Protein AF-A0A9E1V0T0-F1 (afdb_monomer_lite)

Radius of gyration: 13.01 Å; chains: 1; bounding box: 32×24×34 Å

Structure (mmCIF, N/CA/C/O backbone):
data_AF-A0A9E1V0T0-F1
#
_entry.id   AF-A0A9E1V0T0-F1
#
loop_
_atom_site.group_PDB
_atom_site.id
_atom_site.type_symbol
_atom_site.label_atom_id
_atom_site.label_alt_id
_atom_site.label_comp_id
_atom_site.label_asym_id
_atom_site.label_entity_id
_atom_site.label_seq_id
_atom_site.pdbx_PDB_ins_code
_atom_site.Cartn_x
_atom_site.Cartn_y
_atom_site.Cartn_z
_atom_site.occupancy
_atom_site.B_iso_or_equiv
_atom_site.auth_seq_id
_atom_site.auth_comp_id
_atom_site.auth_asym_id
_atom_site.auth_atom_id
_atom_site.pdbx_PDB_model_num
ATOM 1 N N . MET A 1 1 ? 13.658 0.346 17.616 1.00 48.59 1 MET A N 1
ATOM 2 C CA . MET A 1 1 ? 14.849 1.124 17.200 1.00 48.59 1 MET A CA 1
AT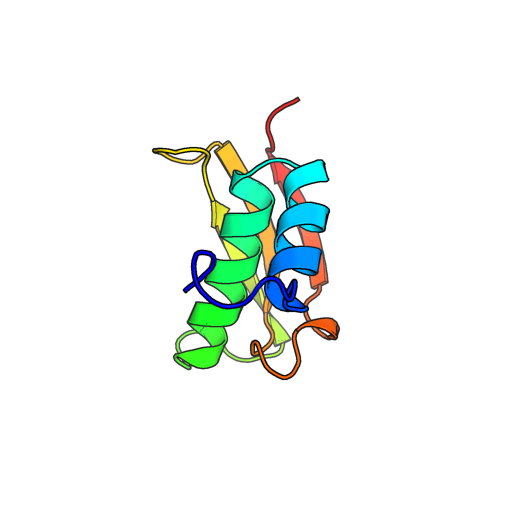OM 3 C C . MET A 1 1 ? 14.715 2.633 17.450 1.00 48.59 1 MET A C 1
ATOM 5 O O . MET A 1 1 ? 15.683 3.237 17.887 1.00 48.59 1 MET A O 1
ATOM 9 N N . ARG A 1 2 ? 13.511 3.214 17.321 1.00 47.84 2 ARG A N 1
ATOM 10 C CA . ARG A 1 2 ? 13.177 4.632 17.597 1.00 47.84 2 ARG A CA 1
ATOM 11 C C . ARG A 1 2 ? 13.650 5.205 18.949 1.00 47.84 2 ARG A C 1
ATOM 13 O O . ARG A 1 2 ? 13.966 6.380 19.047 1.00 47.84 2 ARG A O 1
ATOM 20 N N . LYS A 1 3 ? 13.751 4.373 19.996 1.00 52.69 3 LYS A N 1
ATOM 21 C CA . LYS A 1 3 ? 14.229 4.790 21.332 1.00 52.69 3 LYS A CA 1
ATOM 22 C C . LYS A 1 3 ? 15.752 4.993 21.446 1.00 52.69 3 LYS A C 1
ATOM 24 O O . LYS A 1 3 ? 16.200 5.375 22.519 1.00 52.69 3 LYS A O 1
ATOM 29 N N . LYS A 1 4 ? 16.554 4.711 20.407 1.00 46.84 4 LYS A N 1
ATOM 30 C CA . LYS A 1 4 ? 18.030 4.778 20.495 1.00 46.84 4 LYS A CA 1
ATOM 31 C C . LYS A 1 4 ? 18.702 5.800 19.577 1.00 46.84 4 LYS A C 1
ATOM 33 O O . LYS A 1 4 ? 19.831 6.171 19.861 1.00 46.84 4 LYS A O 1
ATOM 38 N N . LEU A 1 5 ? 18.052 6.248 18.505 1.00 50.91 5 LEU A N 1
ATOM 39 C CA . LEU A 1 5 ? 18.661 7.116 17.495 1.00 50.91 5 LEU A CA 1
ATOM 40 C C . LEU A 1 5 ? 17.598 8.128 17.066 1.00 50.91 5 LEU A C 1
ATOM 42 O O . LEU A 1 5 ? 16.683 7.771 16.335 1.00 50.91 5 LEU A O 1
ATOM 46 N N . GLY A 1 6 ? 17.670 9.362 17.566 1.00 55.59 6 GLY A N 1
ATOM 47 C CA . GLY A 1 6 ? 16.706 10.441 17.293 1.00 55.59 6 GLY A CA 1
ATOM 48 C C . GLY A 1 6 ? 16.701 10.965 15.849 1.00 55.59 6 GLY A C 1
ATOM 49 O O . GLY A 1 6 ? 16.374 12.127 15.636 1.00 55.59 6 GLY A O 1
ATOM 50 N N . ALA A 1 7 ? 17.091 10.144 14.874 1.00 69.44 7 ALA A N 1
ATOM 51 C CA . ALA A 1 7 ? 17.041 10.461 13.456 1.00 69.44 7 ALA A CA 1
ATOM 52 C C . ALA A 1 7 ? 15.742 9.902 12.864 1.00 69.44 7 ALA A C 1
ATOM 54 O O . ALA A 1 7 ? 15.476 8.704 12.960 1.00 69.44 7 ALA A O 1
ATOM 55 N N . VAL A 1 8 ? 14.936 10.776 12.262 1.00 73.75 8 VAL A N 1
ATOM 56 C CA . VAL A 1 8 ? 13.767 10.364 11.480 1.00 73.75 8 VAL A CA 1
ATOM 57 C C . VAL A 1 8 ? 14.280 9.787 10.163 1.00 73.75 8 VAL A C 1
ATOM 59 O O . VAL A 1 8 ? 15.025 10.452 9.445 1.00 73.75 8 VAL A O 1
ATOM 62 N N . GLN A 1 9 ? 13.921 8.541 9.871 1.00 84.88 9 GLN A N 1
ATOM 63 C CA . GLN A 1 9 ? 14.279 7.885 8.617 1.00 84.88 9 GLN A CA 1
ATOM 64 C C . GLN A 1 9 ? 13.278 8.271 7.509 1.00 84.88 9 GLN A C 1
ATOM 66 O O . GLN A 1 9 ? 12.150 8.679 7.794 1.00 84.88 9 GLN A O 1
ATOM 71 N N . ALA A 1 10 ? 13.695 8.203 6.240 1.00 86.44 10 ALA A N 1
ATOM 72 C CA . ALA A 1 10 ? 12.873 8.648 5.108 1.00 86.44 10 ALA A CA 1
ATOM 73 C C . ALA A 1 10 ? 11.555 7.860 4.977 1.00 86.44 10 ALA A C 1
ATOM 75 O O . ALA A 1 10 ? 10.514 8.449 4.693 1.00 86.44 10 ALA A O 1
ATOM 76 N N . ASP A 1 11 ? 11.585 6.558 5.257 1.00 86.81 11 ASP A N 1
ATOM 77 C CA . ASP A 1 11 ? 10.413 5.681 5.337 1.00 86.81 11 ASP A CA 1
ATOM 78 C C . ASP A 1 11 ? 9.421 6.148 6.408 1.00 86.81 11 ASP A C 1
ATOM 80 O O . ASP A 1 11 ? 8.214 6.163 6.172 1.00 86.81 11 ASP A O 1
ATOM 84 N N . GLU A 1 12 ? 9.907 6.622 7.559 1.00 90.62 12 GLU A N 1
ATOM 85 C CA . GLU A 1 12 ? 9.036 7.162 8.602 1.00 90.62 12 GLU A CA 1
ATOM 86 C C . GLU A 1 12 ? 8.368 8.472 8.161 1.00 90.62 12 GLU A C 1
ATOM 88 O O . GLU A 1 12 ? 7.179 8.654 8.420 1.00 90.62 12 GLU A O 1
ATOM 93 N N . ILE A 1 13 ? 9.078 9.351 7.443 1.00 92.38 13 ILE A N 1
ATOM 94 C CA . ILE A 1 13 ? 8.486 10.574 6.871 1.00 92.38 13 ILE A CA 1
ATOM 95 C C . ILE A 1 13 ? 7.380 10.209 5.879 1.00 92.38 13 ILE A C 1
ATOM 97 O O . ILE A 1 13 ? 6.261 10.700 6.016 1.00 92.38 13 ILE A O 1
ATOM 101 N N . ILE A 1 14 ? 7.665 9.309 4.933 1.00 93.56 14 ILE A N 1
ATOM 102 C CA . ILE A 1 14 ? 6.698 8.843 3.929 1.00 93.56 14 ILE A CA 1
ATOM 103 C C . ILE A 1 14 ? 5.472 8.229 4.610 1.00 93.56 14 ILE A C 1
ATOM 105 O O . ILE A 1 14 ? 4.339 8.584 4.281 1.00 93.56 14 ILE A O 1
ATOM 109 N N . ALA A 1 15 ? 5.677 7.366 5.607 1.00 94.44 15 ALA A N 1
ATOM 110 C CA . ALA A 1 15 ? 4.590 6.762 6.363 1.00 94.44 15 ALA A CA 1
ATOM 111 C C . ALA A 1 15 ? 3.735 7.820 7.081 1.00 94.44 15 ALA A C 1
ATOM 113 O O . ALA A 1 15 ? 2.508 7.741 7.034 1.00 94.44 15 ALA A O 1
ATOM 114 N N . GLN A 1 16 ? 4.346 8.830 7.716 1.00 95.94 16 GLN A N 1
ATOM 115 C CA . GLN A 1 16 ? 3.596 9.936 8.326 1.00 95.94 16 GLN A CA 1
ATOM 116 C C . GLN A 1 16 ? 2.843 10.777 7.285 1.00 95.94 16 GLN A C 1
ATOM 118 O O . GLN A 1 16 ? 1.720 11.199 7.549 1.00 95.94 16 GLN A O 1
ATOM 1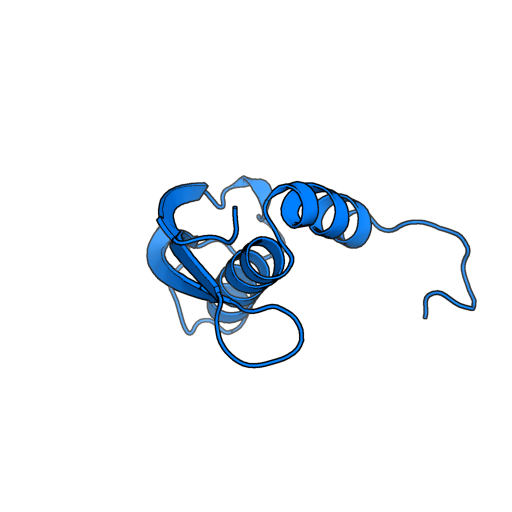23 N N . THR A 1 17 ? 3.408 10.988 6.094 1.00 95.50 17 THR A N 1
ATOM 124 C CA . THR A 1 17 ? 2.725 11.691 4.999 1.00 95.50 17 THR A CA 1
ATOM 125 C C . THR A 1 17 ? 1.527 10.900 4.474 1.00 95.50 17 THR A C 1
ATOM 127 O O . THR A 1 17 ? 0.453 11.468 4.303 1.00 95.50 17 THR A O 1
ATOM 130 N N . LEU A 1 18 ? 1.651 9.586 4.271 1.00 96.56 18 LEU A N 1
ATOM 131 C CA . LEU A 1 18 ? 0.532 8.747 3.822 1.00 96.56 18 LEU A CA 1
ATOM 132 C C . LEU A 1 18 ? -0.593 8.669 4.860 1.00 96.56 18 LEU A C 1
ATOM 134 O O . LEU A 1 18 ? -1.765 8.631 4.488 1.00 96.56 18 LEU A O 1
ATOM 138 N N . LYS A 1 19 ? -0.261 8.729 6.156 1.00 96.38 19 LYS A N 1
ATOM 139 C CA . LYS A 1 19 ? -1.252 8.793 7.241 1.00 96.38 19 LYS A CA 1
ATOM 140 C C . LYS A 1 19 ? -2.142 10.036 7.191 1.00 96.38 19 LYS A C 1
ATOM 142 O O . LYS A 1 19 ? -3.212 10.003 7.792 1.00 96.38 19 LYS A O 1
ATOM 147 N N . LEU A 1 20 ? -1.782 11.082 6.436 1.00 96.38 20 LEU A N 1
ATOM 148 C CA . LEU A 1 20 ? -2.692 12.203 6.148 1.00 96.38 20 LEU A CA 1
ATOM 149 C C . LEU A 1 20 ? -3.979 11.741 5.441 1.00 96.38 20 LEU A C 1
ATOM 151 O O . LEU A 1 20 ? -5.011 12.395 5.557 1.00 96.38 20 LEU A O 1
ATOM 155 N N . PHE A 1 21 ? -3.935 10.600 4.748 1.00 96.12 21 PHE A N 1
ATOM 156 C CA . PHE A 1 21 ? -5.087 9.968 4.103 1.00 96.12 21 PHE A CA 1
ATOM 157 C C . PHE A 1 21 ? -5.714 8.839 4.943 1.00 96.12 21 PHE A C 1
ATOM 159 O O . PHE A 1 21 ? -6.690 8.225 4.513 1.00 96.12 21 PHE A O 1
ATOM 166 N N . GLY A 1 22 ? -5.179 8.578 6.139 1.00 96.50 22 GLY A N 1
ATOM 167 C CA . GLY A 1 22 ? -5.579 7.502 7.047 1.00 96.50 22 GLY A CA 1
ATOM 168 C C . GLY A 1 22 ? -4.494 6.436 7.235 1.00 96.50 22 GLY A C 1
ATOM 169 O O . GLY A 1 22 ? -3.656 6.205 6.363 1.00 96.50 22 GLY A O 1
ATOM 170 N N . GLU A 1 23 ? -4.518 5.749 8.380 1.00 97.50 23 GLU A N 1
ATOM 171 C CA . GLU A 1 23 ? -3.569 4.664 8.687 1.00 97.50 23 GLU A CA 1
ATOM 172 C C . GLU A 1 23 ? -3.681 3.519 7.671 1.00 97.50 23 GLU A C 1
ATOM 174 O O . GLU A 1 23 ? -2.662 3.027 7.185 1.00 97.50 23 GLU A O 1
ATOM 179 N N . GLY A 1 24 ? -4.906 3.156 7.276 1.00 98.00 24 GLY A N 1
ATOM 180 C CA . GLY A 1 24 ? -5.146 2.135 6.259 1.00 98.00 24 GLY A CA 1
ATOM 181 C C . GLY A 1 24 ? -4.507 2.454 4.906 1.00 98.00 24 GLY A C 1
ATOM 182 O O . GLY A 1 24 ? -4.010 1.545 4.249 1.00 98.00 24 GLY A O 1
ATOM 183 N N . MET A 1 25 ? -4.427 3.733 4.515 1.00 97.69 25 MET A N 1
ATOM 184 C CA . MET A 1 25 ? -3.787 4.136 3.257 1.00 97.69 25 MET A CA 1
ATOM 185 C C . MET A 1 25 ? -2.284 3.867 3.272 1.00 97.69 25 MET A C 1
ATOM 187 O O . MET A 1 25 ? -1.742 3.269 2.344 1.00 97.69 25 MET A O 1
ATOM 191 N N . LYS A 1 26 ? -1.618 4.258 4.360 1.00 97.44 26 LYS A N 1
ATOM 192 C CA . LYS A 1 26 ? -0.208 3.939 4.587 1.00 97.44 26 LYS A CA 1
ATOM 193 C C . LYS A 1 26 ? 0.020 2.425 4.550 1.00 97.44 26 LYS A C 1
ATOM 195 O O . LYS A 1 26 ? 0.951 1.967 3.896 1.00 97.44 26 LYS A O 1
ATOM 200 N N . VAL A 1 27 ? -0.832 1.650 5.227 1.00 98.12 27 VAL A N 1
ATOM 201 C CA . VAL A 1 27 ? -0.705 0.184 5.280 1.00 98.12 27 VA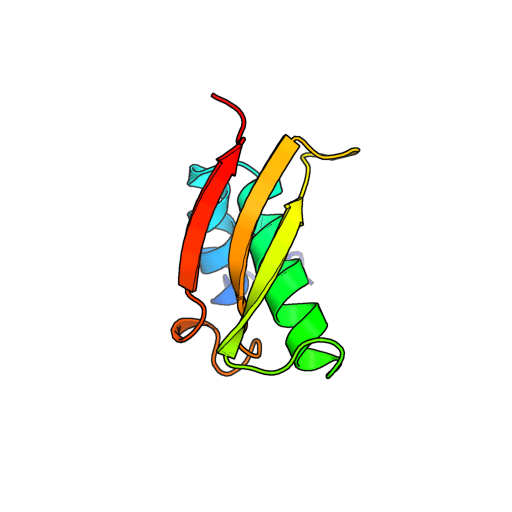L A CA 1
ATOM 202 C C . VAL A 1 27 ? -0.874 -0.438 3.894 1.00 98.12 27 VAL A C 1
ATOM 204 O O . VAL A 1 27 ? -0.064 -1.277 3.518 1.00 98.12 27 VAL A O 1
ATOM 207 N N . ALA A 1 28 ? -1.873 -0.016 3.116 1.00 98.25 28 ALA A N 1
ATOM 208 C CA . ALA A 1 28 ? -2.103 -0.540 1.770 1.00 98.25 28 ALA A CA 1
ATOM 209 C C . ALA A 1 28 ? -0.890 -0.312 0.848 1.00 98.25 28 ALA A C 1
ATOM 211 O O . ALA A 1 28 ? -0.459 -1.236 0.159 1.00 98.25 28 ALA A O 1
ATOM 212 N N . ALA A 1 29 ? -0.297 0.885 0.888 1.00 97.75 29 ALA A N 1
ATOM 213 C CA . ALA A 1 29 ? 0.912 1.204 0.132 1.00 97.75 29 ALA A CA 1
ATOM 214 C C . ALA A 1 29 ? 2.126 0.355 0.553 1.00 97.75 29 ALA A C 1
ATOM 216 O O . ALA A 1 29 ? 2.813 -0.192 -0.305 1.00 97.75 29 ALA A O 1
ATOM 217 N N . GLU A 1 30 ? 2.375 0.199 1.857 1.00 97.12 30 GLU A N 1
ATOM 218 C CA . GLU A 1 30 ? 3.474 -0.642 2.353 1.00 97.12 30 GLU A CA 1
ATOM 219 C C . GLU A 1 30 ? 3.290 -2.112 1.967 1.00 97.12 30 GLU A C 1
ATOM 221 O O . GLU A 1 30 ? 4.244 -2.752 1.538 1.00 97.12 30 GLU A O 1
ATOM 226 N N . VAL A 1 31 ? 2.067 -2.643 2.064 1.00 97.50 31 VAL A N 1
ATOM 227 C CA . VAL A 1 31 ? 1.768 -4.030 1.681 1.00 97.50 31 VAL A CA 1
ATOM 228 C C . VAL A 1 31 ? 2.006 -4.251 0.187 1.00 97.50 31 VAL A C 1
ATOM 230 O O . VAL A 1 31 ? 2.566 -5.283 -0.179 1.00 97.50 31 VAL A O 1
ATOM 233 N N . ALA A 1 32 ? 1.641 -3.290 -0.669 1.00 98.19 32 ALA A N 1
ATOM 234 C CA . ALA A 1 32 ? 1.914 -3.373 -2.102 1.00 98.19 32 ALA A CA 1
ATOM 235 C C . ALA A 1 32 ? 3.425 -3.438 -2.391 1.00 98.19 32 ALA A C 1
ATOM 237 O O . ALA A 1 32 ? 3.864 -4.305 -3.148 1.00 98.19 32 ALA A O 1
ATOM 238 N N . CYS A 1 33 ? 4.227 -2.588 -1.740 1.00 97.38 33 CYS A N 1
ATOM 239 C CA . CYS A 1 33 ? 5.684 -2.617 -1.895 1.00 97.38 33 CYS A CA 1
ATOM 240 C C . CYS A 1 33 ? 6.307 -3.898 -1.319 1.00 97.38 33 CYS A C 1
ATOM 242 O O . CYS A 1 33 ? 7.141 -4.517 -1.969 1.00 97.38 33 CYS A O 1
ATOM 244 N N . MET A 1 34 ? 5.855 -4.360 -0.150 1.00 98.06 34 MET A N 1
ATOM 245 C CA . MET A 1 34 ? 6.327 -5.612 0.455 1.00 98.06 34 MET A CA 1
ATOM 246 C C . MET A 1 34 ? 6.005 -6.834 -0.413 1.00 98.06 34 MET A C 1
ATOM 248 O O . MET A 1 34 ? 6.812 -7.758 -0.499 1.00 98.06 34 MET A O 1
ATOM 252 N N . ALA A 1 35 ? 4.837 -6.854 -1.060 1.00 98.31 35 ALA A N 1
ATOM 253 C CA . ALA A 1 35 ? 4.468 -7.915 -1.991 1.00 98.31 35 ALA A CA 1
ATOM 254 C C . ALA A 1 35 ? 5.372 -7.918 -3.235 1.00 98.31 35 ALA A C 1
ATOM 256 O O . ALA A 1 35 ? 5.778 -8.992 -3.686 1.00 98.31 35 ALA A O 1
ATOM 257 N N . ALA A 1 36 ? 5.733 -6.736 -3.746 1.00 98.06 36 ALA A N 1
ATOM 258 C CA . ALA A 1 36 ? 6.693 -6.597 -4.840 1.00 98.06 36 ALA A CA 1
ATOM 259 C C . ALA A 1 36 ? 8.115 -7.010 -4.423 1.00 98.06 36 ALA A C 1
ATOM 261 O O . ALA A 1 36 ? 8.781 -7.749 -5.147 1.00 98.06 36 ALA A O 1
ATOM 262 N N . ASP A 1 37 ? 8.566 -6.616 -3.230 1.00 97.81 37 ASP A N 1
ATOM 263 C CA . ASP A 1 37 ? 9.865 -7.021 -2.677 1.00 97.81 37 ASP A CA 1
ATOM 264 C C . ASP A 1 37 ? 9.955 -8.545 -2.507 1.00 97.81 37 ASP A C 1
ATOM 266 O O . ASP A 1 37 ? 10.982 -9.157 -2.801 1.00 97.81 37 ASP A O 1
ATOM 270 N N . ALA A 1 38 ? 8.854 -9.181 -2.095 1.00 98.12 38 ALA A N 1
ATOM 271 C CA . ALA A 1 38 ? 8.738 -10.632 -1.980 1.00 98.12 38 ALA A CA 1
ATOM 272 C C . ALA A 1 38 ? 8.579 -11.354 -3.333 1.00 98.12 38 ALA A C 1
ATOM 274 O O . ALA A 1 38 ? 8.450 -12.578 -3.351 1.00 98.12 38 ALA A O 1
ATOM 275 N N . SER A 1 39 ? 8.582 -10.626 -4.458 1.00 97.12 39 SER A N 1
ATOM 276 C CA . SER A 1 39 ? 8.344 -11.163 -5.807 1.00 97.12 39 SER A CA 1
ATOM 277 C C . SER A 1 39 ? 7.003 -11.901 -5.954 1.00 97.12 39 SER A C 1
ATOM 279 O O . SER A 1 39 ? 6.871 -12.795 -6.788 1.00 97.12 39 SER A O 1
ATOM 281 N N . LEU A 1 40 ? 6.004 -11.543 -5.138 1.00 98.25 40 LEU A N 1
ATOM 282 C CA . LEU A 1 40 ? 4.633 -12.067 -5.227 1.00 98.25 40 LEU A CA 1
ATOM 283 C C . LEU A 1 40 ? 3.764 -11.252 -6.191 1.00 98.25 40 LEU A C 1
ATOM 285 O O . LEU A 1 40 ? 2.756 -11.754 -6.678 1.00 98.25 40 LEU A O 1
ATOM 289 N N . VAL A 1 41 ? 4.160 -10.005 -6.444 1.00 97.81 41 VAL A N 1
ATOM 290 C CA . VAL A 1 41 ? 3.561 -9.077 -7.407 1.00 97.81 41 VAL A CA 1
ATOM 291 C C . VAL A 1 41 ? 4.691 -8.534 -8.273 1.00 97.81 41 VAL A C 1
ATOM 293 O O . VAL A 1 41 ? 5.747 -8.173 -7.746 1.00 97.81 41 VAL A O 1
ATOM 296 N N . ALA A 1 42 ? 4.508 -8.481 -9.590 1.00 97.69 42 ALA A N 1
ATOM 297 C CA . ALA A 1 42 ? 5.540 -7.937 -10.466 1.00 97.69 42 ALA A CA 1
ATOM 298 C C . ALA A 1 42 ? 5.583 -6.396 -10.370 1.00 97.69 42 ALA A C 1
ATOM 300 O O . ALA A 1 42 ? 4.532 -5.751 -10.332 1.00 97.69 42 ALA A O 1
ATOM 301 N N . PRO A 1 43 ? 6.766 -5.755 -10.376 1.00 96.94 43 PRO A N 1
ATOM 302 C CA . PRO A 1 43 ? 6.845 -4.302 -10.505 1.00 96.94 43 PRO A CA 1
ATOM 303 C C . PRO A 1 43 ? 6.121 -3.818 -11.770 1.00 96.94 43 PRO A C 1
ATOM 305 O O . PRO A 1 43 ? 6.297 -4.377 -12.852 1.00 96.94 43 PRO A O 1
ATOM 308 N N . GLY A 1 44 ? 5.297 -2.779 -11.635 1.00 97.31 44 GLY A N 1
ATOM 309 C CA . GLY A 1 44 ? 4.444 -2.258 -12.705 1.00 97.31 44 GLY A CA 1
ATOM 310 C C . GLY A 1 44 ? 3.071 -2.928 -12.825 1.00 97.31 44 GLY A C 1
ATOM 311 O O . GLY A 1 44 ? 2.229 -2.413 -13.561 1.00 97.31 44 GLY A O 1
ATOM 312 N N . GLU A 1 45 ? 2.816 -4.017 -12.098 1.00 98.25 45 GLU A N 1
ATOM 313 C CA . GLU A 1 45 ? 1.501 -4.658 -12.028 1.00 98.25 45 GLU A CA 1
ATOM 314 C C . GLU A 1 45 ? 0.510 -3.795 -11.234 1.00 98.25 45 GLU A C 1
ATOM 316 O O . GLU A 1 45 ? 0.863 -3.173 -10.229 1.00 98.25 45 GLU A O 1
ATOM 321 N N . GLU A 1 46 ? -0.738 -3.739 -11.697 1.00 98.50 46 GLU A N 1
ATOM 322 C CA . GLU A 1 46 ? -1.818 -3.012 -11.031 1.00 98.50 46 GLU A CA 1
ATOM 323 C C . GLU A 1 46 ? -2.582 -3.962 -10.107 1.00 98.50 46 GLU A C 1
ATOM 325 O O . GLU A 1 46 ? -3.167 -4.947 -10.554 1.00 98.50 46 GLU A O 1
ATOM 330 N N . VAL A 1 47 ? -2.572 -3.670 -8.807 1.00 98.44 47 VAL A N 1
ATOM 331 C CA . VAL A 1 47 ? -3.116 -4.540 -7.759 1.00 98.44 47 VAL A CA 1
ATOM 332 C C . VAL A 1 47 ? -4.124 -3.813 -6.879 1.00 98.44 47 VAL A C 1
ATOM 334 O O . VAL A 1 47 ? -3.996 -2.620 -6.609 1.00 98.44 47 VAL A O 1
ATOM 337 N N . MET A 1 48 ? -5.113 -4.555 -6.377 1.00 98.50 48 MET A N 1
ATOM 338 C CA . MET A 1 48 ? -5.995 -4.087 -5.308 1.00 98.50 48 MET A CA 1
ATOM 339 C C . MET A 1 48 ? -5.284 -4.244 -3.961 1.00 98.50 48 MET A C 1
ATOM 341 O O . MET A 1 48 ? -5.144 -5.357 -3.453 1.00 98.50 48 MET A O 1
ATOM 345 N N . ALA A 1 49 ? -4.855 -3.133 -3.369 1.00 98.44 49 ALA A N 1
ATOM 346 C CA . ALA A 1 49 ? -4.245 -3.098 -2.048 1.00 98.44 49 ALA A CA 1
ATOM 347 C C . ALA A 1 49 ? -5.272 -2.680 -0.991 1.00 98.44 49 ALA A C 1
ATOM 349 O O . ALA A 1 49 ? -6.004 -1.703 -1.163 1.00 98.44 49 ALA A O 1
ATOM 350 N N . VAL A 1 50 ? -5.308 -3.410 0.125 1.00 98.50 50 VAL A N 1
ATOM 351 C CA . VAL A 1 50 ? -6.263 -3.197 1.219 1.00 98.50 50 VAL A CA 1
ATOM 352 C C . VAL A 1 50 ? -5.507 -3.016 2.531 1.00 98.50 50 VAL A C 1
ATOM 354 O O . VAL A 1 50 ? -4.603 -3.788 2.846 1.00 98.50 50 VAL A O 1
ATOM 357 N N . GLY A 1 51 ? -5.890 -2.002 3.304 1.00 98.31 51 GLY A N 1
ATOM 358 C CA . GLY A 1 51 ? -5.303 -1.678 4.602 1.00 98.31 51 GLY A CA 1
ATOM 359 C C . GLY A 1 51 ? -6.357 -1.260 5.627 1.00 98.31 51 GLY A C 1
ATOM 360 O O . GLY A 1 51 ? -7.514 -0.998 5.293 1.00 98.31 51 GLY A O 1
ATOM 361 N N . GLY A 1 52 ? -5.966 -1.213 6.901 1.00 97.88 52 GLY A N 1
ATOM 362 C CA . GLY A 1 52 ? -6.864 -0.858 8.001 1.00 97.88 52 GLY A CA 1
ATOM 363 C C . GLY A 1 52 ? -6.175 -0.175 9.177 1.00 97.88 52 GLY A C 1
ATOM 364 O O . GLY A 1 52 ? -4.956 -0.259 9.338 1.00 97.88 52 GLY A O 1
ATOM 365 N N . THR A 1 53 ? -6.971 0.470 10.031 1.00 96.88 53 THR A N 1
ATOM 366 C CA . THR A 1 53 ? -6.503 1.140 11.251 1.00 96.88 53 THR A CA 1
ATOM 367 C C . THR A 1 53 ? -6.601 0.226 12.473 1.00 96.88 53 THR A C 1
ATOM 369 O O . THR A 1 53 ? -7.684 -0.043 12.991 1.00 96.88 53 THR A O 1
ATOM 372 N N . GLY A 1 54 ? -5.458 -0.236 12.987 1.00 94.94 54 GLY A N 1
ATOM 373 C CA . GLY A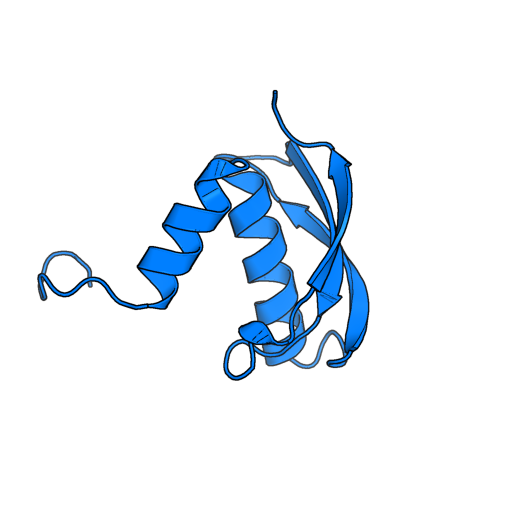 1 54 ? -5.357 -1.058 14.204 1.00 94.94 54 GLY A CA 1
ATOM 374 C C . GLY A 1 54 ? -5.856 -2.503 14.052 1.00 94.94 54 GLY A C 1
ATOM 375 O O . GLY A 1 54 ? -5.161 -3.427 14.465 1.00 94.94 54 GLY A O 1
ATOM 376 N N . ARG A 1 55 ? -7.036 -2.712 13.456 1.00 94.44 55 ARG A N 1
ATOM 377 C CA . ARG A 1 55 ? -7.610 -4.016 13.086 1.00 94.44 55 ARG A CA 1
ATOM 378 C C . ARG A 1 55 ? -8.601 -3.874 11.930 1.00 94.44 55 ARG A C 1
ATOM 380 O O . ARG A 1 55 ? -9.217 -2.826 11.772 1.00 94.44 55 ARG A O 1
ATOM 387 N N . GLY A 1 56 ? -8.826 -4.966 11.201 1.00 96.94 56 GLY A N 1
ATOM 388 C CA . GLY A 1 56 ? -9.746 -4.986 10.062 1.00 96.94 56 GLY A CA 1
ATOM 389 C C . GLY A 1 56 ? -9.196 -4.226 8.854 1.00 96.94 56 GLY A C 1
ATOM 390 O O . GLY A 1 56 ? -7.983 -4.089 8.713 1.00 96.94 56 GLY A O 1
ATOM 391 N N . ALA A 1 57 ? -10.096 -3.753 7.994 1.00 97.88 57 ALA A N 1
ATOM 392 C CA . ALA A 1 57 ? -9.785 -2.983 6.796 1.00 97.88 57 ALA A CA 1
ATOM 393 C C . ALA A 1 57 ? -10.742 -1.792 6.684 1.00 97.88 57 ALA A C 1
ATOM 395 O O . ALA A 1 57 ? -11.946 -1.947 6.890 1.00 97.88 57 ALA A O 1
ATOM 396 N N . ASP A 1 58 ? -10.202 -0.617 6.374 1.00 97.88 58 ASP A N 1
ATOM 397 C CA . ASP A 1 58 ? -10.957 0.633 6.228 1.00 97.88 58 ASP A CA 1
ATOM 398 C C . ASP A 1 58 ? -10.540 1.463 5.002 1.00 97.88 58 ASP A C 1
ATOM 400 O O . ASP A 1 58 ? -11.215 2.442 4.677 1.00 97.88 58 ASP A O 1
ATOM 404 N N . ALA A 1 59 ? -9.480 1.052 4.295 1.00 98.38 59 ALA A N 1
ATOM 405 C CA . ALA A 1 59 ? -9.011 1.669 3.065 1.00 98.38 59 ALA A CA 1
ATOM 406 C C . ALA A 1 59 ? -8.696 0.614 1.997 1.00 98.38 59 ALA A C 1
ATOM 408 O O . ALA A 1 59 ? -8.099 -0.426 2.286 1.00 98.38 59 ALA A O 1
ATOM 409 N N . ALA A 1 60 ? -9.062 0.908 0.753 1.00 98.56 60 ALA A N 1
ATOM 410 C CA . ALA A 1 60 ? -8.739 0.088 -0.409 1.00 98.56 60 ALA A CA 1
ATOM 411 C C . ALA A 1 60 ? -8.410 0.973 -1.614 1.00 98.56 60 ALA A C 1
ATOM 413 O O . ALA A 1 60 ? -9.038 2.016 -1.824 1.00 98.56 60 ALA A O 1
ATOM 414 N N . MET A 1 61 ? -7.418 0.561 -2.398 1.00 98.44 61 MET A N 1
ATOM 415 C CA . MET A 1 61 ? -6.903 1.320 -3.534 1.00 98.44 61 MET A CA 1
ATOM 416 C C . MET A 1 61 ? -6.328 0.418 -4.615 1.00 98.44 61 MET A C 1
ATOM 418 O O . MET A 1 61 ? -5.760 -0.633 -4.320 1.00 98.44 61 MET A O 1
ATOM 422 N N . VAL A 1 62 ? -6.428 0.870 -5.863 1.00 98.69 62 VAL A N 1
ATOM 423 C CA . VAL A 1 62 ? -5.685 0.283 -6.978 1.00 98.69 62 VAL A CA 1
ATOM 424 C C . VAL A 1 62 ? -4.306 0.934 -7.013 1.00 98.69 62 VAL A C 1
ATOM 426 O O . VAL A 1 62 ? -4.195 2.158 -7.123 1.00 98.69 62 VAL A O 1
ATOM 429 N N . ILE A 1 63 ? -3.256 0.125 -6.898 1.00 98.62 63 ILE A N 1
ATOM 430 C CA . ILE A 1 63 ? -1.860 0.564 -6.891 1.00 98.62 63 ILE A CA 1
ATOM 431 C C . ILE A 1 63 ? -1.114 -0.090 -8.045 1.00 98.62 63 ILE A C 1
ATOM 433 O O . ILE A 1 63 ? -1.160 -1.305 -8.200 1.00 98.62 63 ILE A O 1
ATOM 437 N N . ARG A 1 64 ? -0.351 0.703 -8.799 1.00 98.56 64 ARG A N 1
ATOM 438 C CA . ARG A 1 64 ? 0.750 0.184 -9.609 1.00 98.56 64 ARG A CA 1
ATOM 439 C C . ARG A 1 64 ? 1.937 -0.094 -8.693 1.00 98.56 64 ARG A C 1
ATOM 441 O O . ARG A 1 64 ? 2.526 0.851 -8.164 1.00 98.56 64 ARG A O 1
ATOM 448 N N . ALA A 1 65 ? 2.247 -1.369 -8.486 1.00 98.19 65 ALA A N 1
ATOM 449 C CA . ALA A 1 65 ? 3.253 -1.812 -7.531 1.00 98.19 65 ALA A CA 1
ATOM 450 C C . ALA A 1 65 ? 4.677 -1.438 -7.970 1.00 98.19 65 ALA A C 1
ATOM 452 O O . ALA A 1 65 ? 5.002 -1.440 -9.157 1.00 98.19 65 ALA A O 1
ATOM 453 N N . ALA A 1 66 ? 5.537 -1.159 -6.995 1.00 98.25 66 ALA A N 1
ATOM 454 C CA . ALA A 1 66 ? 6.975 -0.992 -7.169 1.00 98.25 66 ALA A CA 1
ATOM 455 C C . ALA A 1 66 ? 7.690 -1.573 -5.945 1.00 98.25 66 ALA A C 1
ATOM 457 O O . ALA A 1 66 ? 7.090 -1.700 -4.877 1.00 98.25 66 ALA A O 1
ATOM 458 N N . GLN A 1 67 ? 8.962 -1.932 -6.099 1.00 97.75 67 GLN A N 1
ATOM 459 C CA . GLN A 1 67 ? 9.794 -2.375 -4.979 1.00 97.75 67 GLN A CA 1
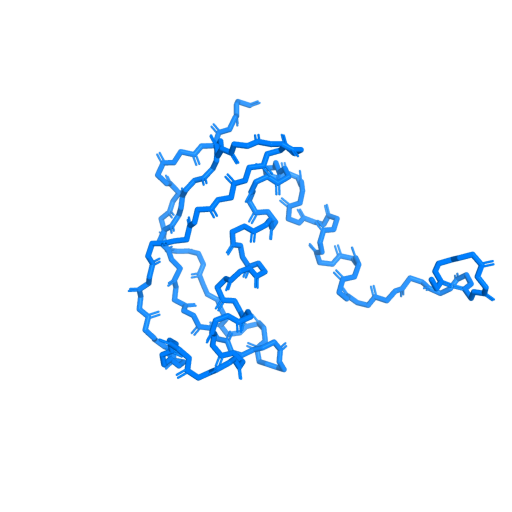ATOM 460 C C . GLN A 1 67 ? 10.079 -1.202 -4.035 1.00 97.75 67 GLN A C 1
ATOM 462 O O . GLN A 1 67 ? 10.069 -0.044 -4.452 1.00 97.75 67 GLN A O 1
ATOM 467 N N . THR A 1 68 ? 10.385 -1.478 -2.768 1.00 95.38 68 THR A N 1
ATOM 468 C CA . THR A 1 68 ? 10.638 -0.423 -1.769 1.00 95.38 68 THR A CA 1
ATOM 469 C C . THR A 1 68 ? 11.840 0.457 -2.139 1.00 95.38 68 THR A C 1
ATOM 471 O O . THR A 1 68 ? 11.836 1.656 -1.865 1.00 95.38 68 THR A O 1
ATOM 474 N N . GLN A 1 69 ? 12.855 -0.103 -2.805 1.00 94.31 69 GLN A N 1
ATOM 475 C CA . GLN A 1 69 ? 14.011 0.661 -3.301 1.00 94.31 69 GLN A CA 1
ATOM 476 C C . GLN A 1 69 ? 13.632 1.689 -4.387 1.00 94.31 69 GLN A C 1
ATOM 478 O O . GLN A 1 69 ? 14.245 2.751 -4.459 1.00 94.31 69 GLN A O 1
ATOM 483 N N . ASP A 1 70 ? 12.570 1.403 -5.147 1.00 95.19 70 ASP A N 1
ATOM 484 C CA . ASP A 1 70 ? 12.022 2.221 -6.233 1.00 95.19 70 ASP A CA 1
ATOM 485 C C . ASP A 1 70 ? 10.651 2.798 -5.830 1.00 95.19 70 ASP A C 1
ATOM 487 O O . ASP A 1 70 ? 9.756 2.980 -6.652 1.00 95.19 70 ASP A O 1
ATOM 491 N N . PHE A 1 71 ? 10.453 3.081 -4.534 1.00 94.12 71 PHE A N 1
ATOM 492 C CA . PHE A 1 71 ? 9.157 3.485 -3.973 1.00 94.12 71 PHE A CA 1
ATOM 493 C C . PHE A 1 71 ? 8.499 4.647 -4.734 1.00 94.12 71 PHE A C 1
ATOM 495 O O . PHE A 1 71 ? 7.281 4.686 -4.891 1.00 94.12 71 PHE A O 1
ATOM 502 N N . PHE A 1 72 ? 9.294 5.596 -5.234 1.00 94.56 72 PHE A N 1
ATOM 503 C CA . PHE A 1 72 ? 8.790 6.748 -5.983 1.00 94.56 72 PHE A CA 1
ATOM 504 C C . PHE A 1 72 ? 8.287 6.417 -7.396 1.00 94.56 72 PHE A C 1
ATOM 506 O O . PHE A 1 72 ? 7.740 7.310 -8.045 1.00 94.56 72 PHE A O 1
ATOM 513 N N . ASP A 1 73 ? 8.390 5.170 -7.853 1.00 97.06 73 ASP A N 1
ATOM 514 C CA . ASP A 1 73 ? 7.738 4.668 -9.067 1.00 97.06 73 ASP A CA 1
ATOM 515 C C . ASP A 1 73 ? 6.358 4.058 -8.786 1.00 97.06 73 ASP A C 1
ATOM 517 O O . ASP A 1 73 ? 5.540 3.938 -9.703 1.00 97.06 73 ASP A O 1
ATOM 521 N N . MET A 1 74 ? 6.042 3.761 -7.518 1.00 97.81 74 MET A N 1
ATOM 522 C CA . MET A 1 74 ? 4.704 3.337 -7.103 1.00 97.81 74 MET A CA 1
ATOM 523 C C . MET A 1 74 ? 3.680 4.435 -7.408 1.00 97.81 74 MET A C 1
ATOM 525 O O . MET A 1 74 ? 3.933 5.636 -7.238 1.00 97.81 74 MET A O 1
ATOM 529 N N . ARG A 1 75 ? 2.495 4.041 -7.876 1.00 98.19 75 ARG A N 1
ATOM 530 C CA . ARG A 1 75 ? 1.398 4.977 -8.156 1.00 98.19 75 ARG A CA 1
ATOM 531 C C . ARG A 1 75 ? 0.114 4.466 -7.539 1.00 98.19 75 ARG A C 1
ATOM 533 O O . ARG A 1 75 ? -0.286 3.336 -7.790 1.00 98.19 75 ARG A O 1
ATOM 540 N N . ILE A 1 76 ? -0.565 5.335 -6.804 1.00 98.00 76 ILE A N 1
ATOM 541 C CA . ILE A 1 76 ? -1.957 5.124 -6.412 1.00 98.00 76 ILE A CA 1
ATOM 542 C C . ILE A 1 76 ? -2.810 5.593 -7.589 1.00 98.00 76 ILE A C 1
ATOM 544 O O . ILE A 1 76 ? -2.787 6.774 -7.933 1.00 98.00 76 ILE A O 1
ATOM 548 N N . LEU A 1 77 ? -3.495 4.656 -8.239 1.00 98.56 77 LEU A N 1
ATOM 549 C CA . LEU A 1 77 ? -4.281 4.899 -9.449 1.00 98.56 77 LEU A CA 1
ATOM 550 C C . LEU A 1 77 ? -5.728 5.256 -9.112 1.00 98.56 77 LEU A C 1
ATOM 552 O O . LEU A 1 77 ? -6.304 6.158 -9.713 1.00 98.56 77 LEU A O 1
ATOM 556 N N . GLU A 1 78 ? -6.295 4.575 -8.118 1.00 98.50 78 GLU A N 1
ATOM 557 C CA . GLU A 1 78 ? -7.670 4.776 -7.669 1.00 98.50 78 GLU A CA 1
ATOM 558 C C . GLU A 1 78 ? -7.764 4.588 -6.155 1.00 98.50 78 GLU A C 1
ATOM 560 O O . GLU A 1 78 ? -7.169 3.666 -5.600 1.00 98.50 78 GLU A O 1
ATOM 565 N N . ILE A 1 79 ? -8.547 5.438 -5.486 1.00 98.25 79 ILE A N 1
ATOM 566 C CA . ILE A 1 79 ? -8.937 5.253 -4.084 1.00 98.25 79 ILE A CA 1
ATOM 567 C C . ILE A 1 79 ? -10.389 4.778 -4.078 1.00 98.25 79 ILE A C 1
ATOM 569 O O . ILE A 1 79 ? -11.297 5.567 -4.330 1.00 98.25 79 ILE A O 1
ATOM 573 N N . VAL A 1 80 ? -10.602 3.497 -3.771 1.00 98.38 80 VAL A N 1
ATOM 574 C CA . VAL A 1 80 ? -11.934 2.868 -3.750 1.00 98.38 80 VAL A CA 1
ATOM 575 C C . VAL A 1 80 ? -12.701 3.295 -2.505 1.00 98.38 80 VAL A C 1
ATOM 577 O O . VAL A 1 80 ? -13.866 3.686 -2.566 1.00 98.38 80 VAL A O 1
ATOM 580 N N . CYS A 1 81 ? -12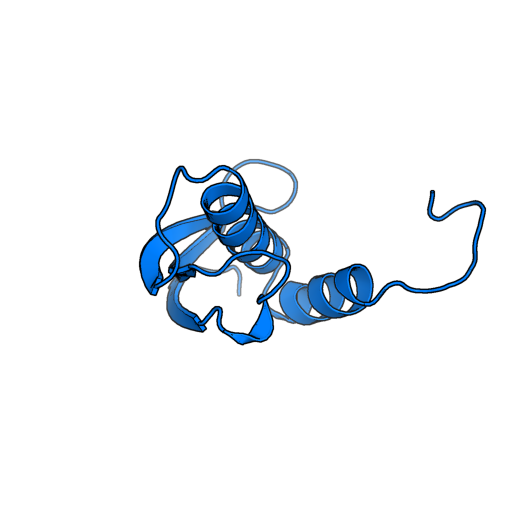.042 3.231 -1.350 1.00 98.00 81 CYS A N 1
ATOM 581 C CA . CYS A 1 81 ? -12.595 3.705 -0.092 1.00 98.00 81 CYS A CA 1
ATOM 582 C C . CYS A 1 81 ? -11.484 4.131 0.871 1.00 98.00 81 CYS A C 1
ATOM 584 O O . CYS A 1 81 ? -10.356 3.641 0.807 1.00 98.00 81 CYS A O 1
ATOM 586 N N . LYS A 1 82 ? -11.824 5.061 1.767 1.00 97.25 82 LYS A N 1
ATOM 587 C CA . LYS A 1 82 ? -11.036 5.449 2.942 1.00 97.25 82 LYS A CA 1
ATOM 588 C C . LYS A 1 82 ? -11.969 6.058 4.002 1.00 97.25 82 LYS A C 1
ATOM 590 O O . LYS A 1 82 ? -13.045 6.545 3.631 1.00 97.25 82 LYS A O 1
ATOM 595 N N . PRO A 1 83 ? -11.577 6.120 5.287 1.00 94.75 83 PRO A N 1
ATOM 596 C CA . PRO A 1 83 ? -12.307 6.893 6.291 1.00 94.75 83 PRO A CA 1
ATOM 597 C C . PRO A 1 83 ? -12.425 8.379 5.898 1.00 94.75 83 PRO A C 1
ATOM 599 O O . PRO A 1 83 ? -11.586 8.896 5.149 1.00 94.75 83 PRO A O 1
ATOM 602 N N . ARG A 1 84 ? -13.484 9.057 6.371 1.00 87.88 84 ARG A N 1
ATOM 603 C CA . ARG A 1 84 ? -13.733 10.481 6.070 1.00 87.88 84 ARG A CA 1
ATOM 604 C C . ARG A 1 84 ? -12.627 11.369 6.618 1.00 87.88 84 ARG A C 1
ATOM 606 O O . ARG A 1 84 ? -12.343 11.250 7.828 1.00 87.88 84 ARG A O 1
#

pLDDT: mean 92.69, std 12.66, range [46.84, 98.69]

Foldseek 3Di:
DCVPDVDQDPLNVVLVVLCVQNNFSSQQLVVLQVCCQVVVAPQQDWDWGFGDDPDDTAWIFTKRGDHPVVSVSIDGPGTPGHDD

Secondary structure (DSSP, 8-state):
-TTT--PPPHHHHHHHHHGGG-HHHHHHHHHHHHHHHTTSS-TT-EEEEEE-SSSS--EEEEEE---GGGGGG-EEEEEEE---

Sequence (84 aa):
MRKKLGAVQADEIIAQTLKLFGEGMKVAAEVACMAADASLVAPGEEVMAVGGTGRGADAAMVIRAAQTQDFFDMRILEIVCKPR